Protein AF-A0A959NWH1-F1 (afdb_monomer)

Radius of gyration: 11.35 Å; Cα contacts (8 Å, |Δi|>4): 132; chains: 1; bounding box: 28×25×32 Å

Foldseek 3Di:
DAAAEEEEEDQDPCNQPPVLVVQLPDPSHDHAEYEDLDPVSQVVSCVVSVHDHTYPDPVVPVVPDDHPYYHYDDDD

Solvent-accessible surface area (backbone atoms only — not comparable to full-atom values): 4427 Å² total; per-residue (Å²): 131,83,55,48,27,32,30,39,33,33,72,45,69,64,32,64,75,48,50,49,66,49,52,77,69,38,86,59,46,36,76,61,36,40,25,22,83,48,63,68,58,39,49,58,52,25,59,74,70,72,42,82,43,75,31,68,42,67,67,61,44,59,77,75,46,88,62,78,46,76,48,80,50,62,88,133

Mean predicted aligned error: 2.28 Å

Nearest PDB structures (foldseek):
  4n54-assembly1_C  TM=9.041E-01  e=9.395E-06  Lacticaseibacillus casei BL23
  4mkx-assembly1_A  TM=9.072E-01  e=2.537E-05  Lacticaseibacillus casei BL23
  3cea-assembly1_D  TM=9.161E-01  e=3.533E-05  Lactiplantibacillus plantarum WCFS1
  4had-assembly1_D  TM=9.039E-01  e=1.420E-04  Rhizobium etli CFN 42
  4had-assembly1_C  TM=9.053E-01  e=1.420E-04  Rhizobium etli CFN 42

Structure (mmCIF, N/CA/C/O backbo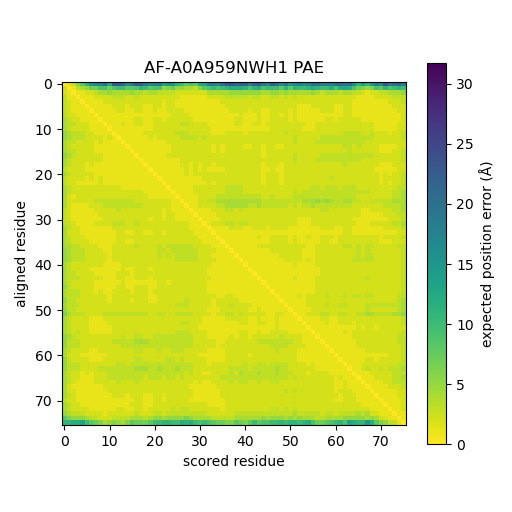ne):
data_AF-A0A959NWH1-F1
#
_entry.id   AF-A0A959NWH1-F1
#
loop_
_atom_site.group_PDB
_atom_site.id
_atom_site.type_symbol
_atom_site.label_atom_id
_atom_site.label_alt_id
_atom_site.label_comp_id
_atom_site.label_asym_id
_atom_site.label_entity_id
_atom_site.label_seq_id
_atom_site.pdbx_PDB_ins_code
_atom_site.Cartn_x
_atom_site.Cartn_y
_atom_site.Cartn_z
_atom_site.occupancy
_atom_site.B_iso_or_equiv
_atom_site.auth_seq_id
_atom_site.auth_comp_id
_atom_site.auth_asym_id
_atom_site.auth_atom_id
_atom_site.pdbx_PDB_model_num
ATOM 1 N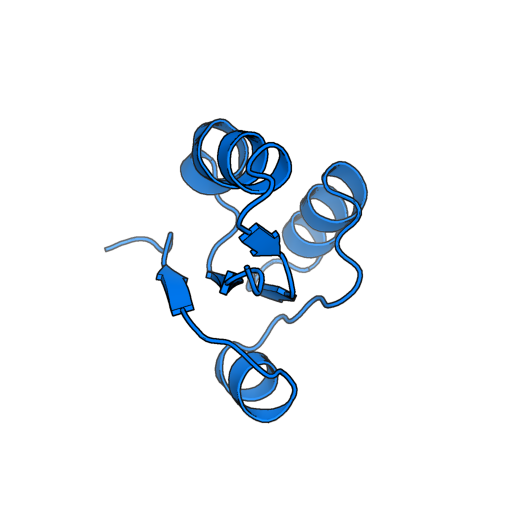 N . MET A 1 1 ? -14.925 3.652 17.544 1.00 69.75 1 MET A N 1
ATOM 2 C CA . MET A 1 1 ? -15.192 3.425 16.108 1.00 69.75 1 MET A CA 1
ATOM 3 C C . MET A 1 1 ? -14.143 2.463 15.594 1.00 69.75 1 MET A C 1
ATOM 5 O O . MET A 1 1 ? -13.004 2.557 16.040 1.00 69.75 1 MET A O 1
ATOM 9 N N . GLU A 1 2 ? -14.536 1.530 14.735 1.00 88.88 2 GLU A N 1
ATOM 10 C CA . GLU A 1 2 ? -13.614 0.605 14.074 1.00 88.88 2 GLU A CA 1
ATOM 11 C C . GLU A 1 2 ? -12.755 1.366 13.051 1.00 88.88 2 GLU A C 1
ATOM 13 O O . GLU A 1 2 ? -13.222 2.345 12.463 1.00 88.88 2 GLU A O 1
ATOM 18 N N . LYS A 1 3 ? -11.483 0.981 12.902 1.00 95.62 3 LYS A N 1
ATOM 19 C CA . LYS A 1 3 ? -10.591 1.585 11.905 1.00 95.62 3 LYS A CA 1
ATOM 20 C C . LYS A 1 3 ? -10.857 0.956 10.544 1.00 95.62 3 LYS A C 1
ATOM 22 O O . LYS A 1 3 ? -10.959 -0.260 10.458 1.00 95.62 3 LYS A O 1
ATOM 27 N N . THR A 1 4 ? -10.886 1.768 9.493 1.00 97.44 4 THR A N 1
ATOM 28 C CA . THR A 1 4 ? -10.998 1.279 8.116 1.00 97.44 4 THR A CA 1
ATOM 29 C C . THR A 1 4 ? -9.679 0.642 7.683 1.00 97.44 4 THR A C 1
ATOM 31 O O . THR A 1 4 ? -8.641 1.312 7.681 1.00 97.44 4 THR A O 1
ATOM 34 N N . LYS A 1 5 ? -9.721 -0.637 7.307 1.00 97.56 5 LYS A N 1
ATOM 35 C CA . LYS A 1 5 ? -8.589 -1.423 6.808 1.00 97.56 5 LYS A CA 1
ATOM 36 C C . LYS A 1 5 ? -8.315 -1.055 5.355 1.00 97.56 5 LYS A C 1
ATOM 38 O O . LYS A 1 5 ? -9.084 -1.393 4.455 1.00 97.56 5 LYS A O 1
ATOM 43 N N . ILE A 1 6 ? -7.216 -0.348 5.119 1.00 98.12 6 ILE A N 1
ATOM 44 C CA . ILE A 1 6 ? -6.829 0.139 3.795 1.00 98.12 6 ILE A CA 1
ATOM 45 C C . ILE A 1 6 ? -5.595 -0.602 3.296 1.00 98.12 6 ILE A C 1
ATOM 47 O O . ILE A 1 6 ? -4.604 -0.734 4.015 1.00 98.12 6 ILE A O 1
ATOM 51 N N . ALA A 1 7 ? -5.626 -1.008 2.028 1.00 98.19 7 ALA A N 1
ATOM 52 C CA . ALA A 1 7 ? -4.445 -1.443 1.295 1.00 98.19 7 ALA A CA 1
ATOM 53 C C . ALA A 1 7 ? -4.055 -0.434 0.204 1.00 98.19 7 ALA A C 1
ATOM 55 O O . ALA A 1 7 ? -4.912 0.228 -0.384 1.00 98.19 7 ALA A O 1
ATOM 56 N N . VAL A 1 8 ? -2.758 -0.316 -0.088 1.00 98.38 8 VAL A N 1
ATOM 57 C CA . VAL A 1 8 ? -2.243 0.593 -1.131 1.00 98.38 8 VAL A CA 1
ATOM 58 C C . VAL A 1 8 ? -1.560 -0.203 -2.239 1.00 98.38 8 VAL A C 1
ATOM 60 O O . VAL A 1 8 ? -0.684 -1.027 -1.973 1.00 98.38 8 VAL A O 1
ATOM 63 N N . VAL A 1 9 ? -1.934 0.071 -3.488 1.00 98.25 9 VAL A N 1
ATOM 64 C CA . VAL A 1 9 ? -1.390 -0.580 -4.687 1.00 98.25 9 VAL A CA 1
ATOM 65 C C . VAL A 1 9 ? -0.625 0.440 -5.514 1.00 98.25 9 VAL A C 1
ATOM 67 O O . VAL A 1 9 ? -1.182 1.445 -5.942 1.00 98.25 9 VAL A O 1
ATOM 70 N N . GLY A 1 10 ? 0.649 0.157 -5.769 1.00 98.00 10 GLY A N 1
ATOM 71 C CA . GLY A 1 10 ? 1.569 1.092 -6.403 1.00 98.00 10 GLY A CA 1
ATOM 72 C C . GLY A 1 10 ? 2.208 2.012 -5.368 1.00 98.00 10 GLY A C 1
ATOM 73 O O . GLY A 1 10 ? 1.546 2.799 -4.697 1.00 98.00 10 GLY A O 1
ATOM 74 N N . LEU A 1 11 ? 3.531 1.931 -5.247 1.00 98.06 11 LEU A N 1
ATOM 75 C CA . LEU A 1 11 ? 4.316 2.676 -4.261 1.00 98.06 11 LEU A CA 1
ATOM 76 C C . LEU A 1 11 ? 5.211 3.718 -4.936 1.00 98.06 11 LEU A C 1
ATOM 78 O O . LEU A 1 11 ? 6.328 3.980 -4.491 1.00 98.06 11 LEU A O 1
ATOM 82 N N . GLY A 1 12 ? 4.728 4.305 -6.035 1.00 96.62 12 GLY A N 1
ATOM 83 C CA . GLY A 1 12 ? 5.398 5.382 -6.765 1.00 96.62 12 GLY A CA 1
ATOM 84 C C . GLY A 1 12 ? 5.461 6.704 -5.988 1.00 96.62 12 GLY A C 1
ATOM 85 O O . GLY A 1 12 ? 5.123 6.779 -4.807 1.00 96.62 12 GLY A O 1
ATOM 86 N N . GLY A 1 13 ? 5.884 7.778 -6.661 1.00 96.75 13 GLY A N 1
ATOM 87 C CA . GLY A 1 13 ? 6.115 9.080 -6.020 1.00 96.75 13 GLY A CA 1
ATOM 88 C C . GLY A 1 13 ? 4.900 9.618 -5.255 1.00 96.75 13 GLY A C 1
ATOM 89 O O . GLY A 1 13 ? 5.029 10.001 -4.097 1.00 96.75 13 GLY A O 1
ATOM 90 N N . VAL A 1 14 ? 3.706 9.568 -5.855 1.00 96.62 14 VAL A N 1
ATOM 91 C CA . VAL A 1 14 ? 2.465 10.070 -5.232 1.00 96.62 14 VAL A CA 1
ATOM 92 C C . VAL A 1 14 ? 2.091 9.279 -3.973 1.00 96.62 14 VAL A C 1
ATOM 94 O O . VAL A 1 14 ? 1.698 9.871 -2.965 1.00 96.62 14 VAL A O 1
ATOM 97 N N . ALA A 1 15 ? 2.290 7.958 -3.981 1.00 97.75 15 ALA A N 1
ATOM 98 C CA . ALA A 1 15 ? 2.073 7.126 -2.801 1.00 97.75 15 ALA A CA 1
ATOM 99 C C . ALA A 1 15 ? 2.974 7.560 -1.641 1.00 97.75 15 ALA A C 1
ATOM 101 O O . ALA A 1 15 ? 2.505 7.737 -0.521 1.00 97.75 15 ALA A O 1
ATOM 102 N N . GLN A 1 16 ? 4.259 7.786 -1.915 1.00 97.69 16 GLN A N 1
ATOM 103 C CA . GLN A 1 16 ? 5.254 8.095 -0.888 1.00 97.69 16 GLN A CA 1
ATOM 104 C C . GLN A 1 16 ? 5.210 9.543 -0.388 1.00 97.69 16 GLN A C 1
ATOM 106 O O . GLN A 1 16 ? 5.517 9.782 0.780 1.00 97.69 16 GLN A O 1
ATOM 111 N N . LEU A 1 17 ? 4.882 10.499 -1.262 1.00 97.81 17 LEU A N 1
ATOM 112 C CA . LEU A 1 17 ? 4.890 11.930 -0.945 1.00 97.81 17 LEU A CA 1
ATOM 113 C C . LEU A 1 17 ? 3.570 12.411 -0.339 1.00 97.81 17 LEU A C 1
ATOM 115 O O . LEU A 1 17 ? 3.584 13.361 0.439 1.00 97.81 17 LEU A O 1
ATOM 119 N N . VAL A 1 18 ? 2.447 11.769 -0.681 1.00 97.50 18 VAL A N 1
ATOM 120 C CA . VAL A 1 18 ? 1.106 12.247 -0.311 1.00 97.50 18 VAL A CA 1
ATOM 121 C C . VAL A 1 18 ? 0.343 11.203 0.496 1.00 97.50 18 VAL A C 1
ATOM 123 O O . VAL A 1 18 ? 0.088 11.412 1.680 1.00 97.50 18 VAL A O 1
ATOM 126 N N . HIS A 1 19 ? -0.007 10.066 -0.110 1.00 97.56 19 HIS A N 1
ATOM 127 C CA . HIS A 1 19 ? -0.990 9.159 0.492 1.00 97.56 19 HIS A CA 1
ATOM 128 C C . HIS A 1 19 ? -0.464 8.446 1.736 1.00 97.56 19 HIS A C 1
ATOM 130 O O . HIS A 1 19 ? -1.115 8.502 2.773 1.00 97.56 19 HIS A O 1
ATOM 136 N N . LEU A 1 20 ? 0.710 7.815 1.679 1.00 97.62 20 LEU A N 1
ATOM 137 C CA . LEU A 1 20 ? 1.247 7.060 2.815 1.00 97.62 20 LEU A CA 1
ATOM 138 C C . LEU A 1 20 ? 1.507 7.946 4.049 1.00 97.62 20 LEU A C 1
ATOM 140 O O . LEU A 1 20 ? 1.067 7.552 5.128 1.00 97.62 20 LEU A O 1
ATOM 144 N N . PRO A 1 21 ? 2.113 9.152 3.940 1.00 97.56 21 PRO A N 1
ATOM 145 C CA . PRO A 1 21 ? 2.260 10.057 5.084 1.00 97.56 21 PRO A CA 1
ATOM 146 C C . PRO A 1 21 ? 0.943 10.529 5.704 1.00 97.56 21 PRO A C 1
ATOM 148 O O . PRO A 1 21 ? 0.899 10.790 6.906 1.00 97.56 21 PRO A O 1
ATOM 151 N N . ILE A 1 22 ? -0.106 10.703 4.894 1.00 97.62 22 ILE A N 1
ATOM 152 C CA . ILE A 1 22 ? -1.431 11.100 5.382 1.00 97.62 22 ILE A CA 1
ATOM 153 C C . ILE A 1 22 ? -2.095 9.904 6.062 1.00 97.62 22 ILE A C 1
ATOM 155 O O . ILE A 1 22 ? -2.456 9.999 7.232 1.00 97.62 22 ILE A O 1
ATOM 159 N N . LEU A 1 23 ? -2.191 8.765 5.369 1.00 96.94 23 LEU A N 1
ATOM 160 C CA . LEU A 1 23 ? -2.817 7.542 5.874 1.00 96.94 23 LEU A CA 1
ATOM 161 C C . LEU A 1 23 ? -2.172 7.072 7.183 1.00 96.94 23 LEU A C 1
ATOM 163 O O . LEU A 1 23 ? -2.890 6.724 8.112 1.00 96.94 23 LEU A O 1
ATOM 167 N N . SER A 1 24 ? -0.842 7.155 7.314 1.00 94.44 24 SER A N 1
ATOM 168 C CA . SER A 1 24 ? -0.138 6.761 8.543 1.00 94.44 24 SER A CA 1
ATOM 169 C C . SER A 1 24 ? -0.453 7.641 9.760 1.00 94.44 24 SER A C 1
ATOM 171 O O . SER A 1 24 ? -0.124 7.266 10.881 1.00 94.44 24 SER A O 1
ATOM 173 N N . LYS A 1 25 ? -1.025 8.835 9.556 1.00 95.69 25 LYS A N 1
ATOM 174 C CA . LYS A 1 25 ? -1.390 9.782 10.625 1.00 95.69 25 LYS A CA 1
ATOM 175 C C . LYS A 1 25 ? -2.880 9.754 10.964 1.00 95.69 25 LYS A C 1
ATOM 177 O O . LYS A 1 25 ? -3.288 10.378 11.942 1.00 95.69 25 LYS A O 1
ATOM 182 N N . LEU A 1 26 ? -3.702 9.079 10.162 1.00 95.94 26 LEU A N 1
ATOM 183 C CA . LEU A 1 26 ? -5.142 9.018 10.379 1.00 95.94 26 LEU A CA 1
ATOM 184 C C . LEU A 1 26 ? -5.477 7.942 11.412 1.00 95.94 26 LEU A C 1
ATOM 186 O O . LEU A 1 26 ? -5.363 6.750 11.153 1.00 95.94 26 LEU A O 1
ATOM 190 N N . ASN A 1 27 ? -5.974 8.365 12.575 1.00 95.50 27 ASN A N 1
ATOM 191 C CA . ASN A 1 27 ? -6.386 7.443 13.638 1.00 95.50 27 ASN A CA 1
ATOM 192 C C . ASN A 1 27 ? -7.558 6.533 13.237 1.00 95.50 27 ASN A C 1
ATOM 194 O O . ASN A 1 27 ? -7.744 5.484 13.848 1.00 95.50 27 ASN A O 1
ATOM 198 N N . SER A 1 28 ? -8.342 6.932 12.233 1.00 96.19 28 SER A N 1
ATOM 199 C CA . SER A 1 28 ? -9.459 6.161 11.681 1.00 96.19 28 SER A CA 1
ATOM 200 C C . SER A 1 28 ? -9.034 5.114 10.647 1.00 96.19 28 SER A C 1
ATOM 202 O O . SER A 1 28 ? -9.892 4.388 10.158 1.00 96.19 28 SER A O 1
ATOM 204 N N . VAL A 1 29 ? -7.745 5.033 10.303 1.00 96.94 29 VAL A N 1
ATOM 205 C CA . VAL A 1 29 ? -7.219 4.128 9.275 1.00 96.94 29 VAL A CA 1
ATOM 206 C C . VAL A 1 29 ? -6.283 3.103 9.903 1.00 96.94 29 VAL A C 1
ATOM 208 O O . VAL A 1 29 ? -5.477 3.420 10.781 1.00 96.94 29 VAL A O 1
ATOM 211 N N . ASP A 1 30 ? -6.387 1.870 9.422 1.00 96.19 30 ASP A N 1
ATOM 212 C CA . ASP A 1 30 ? -5.383 0.832 9.605 1.00 96.19 30 ASP A CA 1
ATOM 213 C C . ASP A 1 30 ? -4.794 0.460 8.239 1.00 96.19 30 ASP A C 1
ATOM 215 O O . ASP A 1 30 ? -5.511 0.028 7.338 1.00 96.19 30 ASP A O 1
ATOM 219 N N . LEU A 1 31 ? -3.493 0.687 8.053 1.00 96.75 31 LEU A N 1
ATOM 220 C CA . LEU A 1 31 ? -2.811 0.421 6.788 1.00 96.75 31 LEU A CA 1
ATOM 221 C C . LEU A 1 31 ? -2.339 -1.034 6.776 1.00 96.75 31 LEU A C 1
ATOM 223 O O . LEU A 1 31 ? -1.231 -1.349 7.215 1.00 96.75 31 LEU A O 1
ATOM 227 N N . VAL A 1 32 ? -3.208 -1.920 6.292 1.00 97.00 32 VAL A N 1
ATOM 228 C CA . VAL A 1 32 ? -3.050 -3.363 6.488 1.00 97.00 32 VAL A CA 1
ATOM 229 C C . VAL A 1 32 ? -2.027 -3.985 5.553 1.00 97.00 32 VAL A C 1
ATOM 231 O O . VAL A 1 32 ? -1.326 -4.894 5.982 1.00 97.00 32 VAL A O 1
ATOM 234 N N . ALA A 1 33 ? -1.901 -3.506 4.313 1.00 98.12 33 ALA A N 1
ATOM 235 C CA . ALA A 1 33 ? -0.996 -4.089 3.326 1.00 98.12 33 ALA A CA 1
ATOM 236 C C . ALA A 1 33 ? -0.576 -3.097 2.233 1.00 98.12 33 ALA A C 1
ATOM 238 O O . ALA A 1 33 ? -1.262 -2.115 1.940 1.00 98.12 33 ALA A O 1
ATOM 239 N N . VAL A 1 34 ? 0.559 -3.390 1.596 1.00 98.44 34 VAL A N 1
ATOM 240 C CA . VAL A 1 34 ? 1.038 -2.675 0.408 1.00 98.44 34 VAL A CA 1
ATOM 241 C C . VAL A 1 34 ? 1.422 -3.631 -0.710 1.00 98.44 34 VAL A C 1
ATOM 243 O O . VAL A 1 34 ? 1.980 -4.702 -0.460 1.00 98.44 34 VAL A O 1
ATOM 246 N N . THR A 1 35 ? 1.174 -3.205 -1.949 1.00 98.38 35 THR A N 1
ATOM 247 C CA . THR A 1 35 ? 1.550 -3.939 -3.158 1.00 98.38 35 THR A CA 1
ATOM 248 C C . THR A 1 35 ? 2.377 -3.086 -4.108 1.00 98.38 35 THR A C 1
ATOM 250 O O . THR A 1 35 ? 1.994 -1.965 -4.440 1.00 98.38 35 THR A O 1
ATOM 253 N N . ASP A 1 36 ? 3.481 -3.637 -4.611 1.00 98.25 36 ASP A N 1
ATOM 254 C CA . ASP A 1 36 ? 4.233 -3.061 -5.727 1.00 98.25 36 ASP A CA 1
ATOM 255 C C . ASP A 1 36 ? 5.009 -4.149 -6.489 1.00 98.25 36 ASP A C 1
ATOM 257 O O . ASP A 1 36 ? 5.571 -5.063 -5.888 1.00 98.25 36 ASP A O 1
ATOM 261 N N . ILE A 1 37 ? 5.075 -4.033 -7.818 1.00 96.38 37 ILE A N 1
ATOM 262 C CA . ILE A 1 37 ? 5.812 -4.964 -8.690 1.00 96.38 37 ILE A CA 1
ATOM 263 C C . ILE A 1 37 ? 7.333 -4.944 -8.445 1.00 96.38 37 ILE A C 1
ATOM 265 O O . ILE A 1 37 ? 8.026 -5.930 -8.694 1.00 96.38 37 ILE A O 1
ATOM 269 N N . SER A 1 38 ? 7.877 -3.830 -7.950 1.00 97.44 38 SER A N 1
ATOM 270 C CA . SER A 1 38 ? 9.290 -3.678 -7.616 1.00 97.44 38 SER A CA 1
ATOM 271 C C . SER A 1 38 ? 9.533 -4.082 -6.165 1.00 97.44 38 SER A C 1
ATOM 273 O O . SER A 1 38 ? 9.257 -3.314 -5.245 1.00 97.44 38 SER A O 1
ATOM 275 N N . LYS A 1 39 ? 10.141 -5.256 -5.948 1.00 97.69 39 LYS A N 1
ATOM 276 C CA . LYS A 1 39 ? 10.520 -5.741 -4.604 1.00 97.69 39 LYS A CA 1
ATOM 277 C C . LYS A 1 39 ? 11.383 -4.744 -3.827 1.00 97.69 39 LYS A C 1
ATOM 279 O O . LYS A 1 39 ? 11.195 -4.576 -2.626 1.00 97.69 39 LYS A O 1
ATOM 284 N N . THR A 1 40 ? 12.311 -4.069 -4.503 1.00 98.12 40 THR A N 1
ATOM 285 C CA . THR A 1 40 ? 13.179 -3.059 -3.881 1.00 98.12 40 THR A CA 1
ATOM 286 C C . THR A 1 40 ? 12.357 -1.897 -3.330 1.00 98.12 40 THR A C 1
ATOM 288 O O . THR A 1 40 ? 12.511 -1.530 -2.166 1.00 98.12 40 THR A O 1
ATOM 291 N N . ARG A 1 41 ? 11.444 -1.348 -4.143 1.00 97.81 41 ARG A N 1
ATOM 292 C CA . ARG A 1 41 ? 10.569 -0.244 -3.730 1.00 97.81 41 ARG A CA 1
ATOM 293 C C . ARG A 1 41 ? 9.581 -0.687 -2.659 1.00 97.81 41 ARG A C 1
ATOM 295 O O . ARG A 1 41 ? 9.421 0.018 -1.670 1.00 97.81 41 ARG A O 1
ATOM 302 N N . LEU A 1 42 ? 8.989 -1.868 -2.827 1.00 98.44 42 LEU A N 1
ATOM 303 C CA . LEU A 1 42 ? 8.103 -2.499 -1.855 1.00 98.44 42 LEU A CA 1
ATOM 304 C C . LEU A 1 42 ? 8.746 -2.563 -0.473 1.00 98.44 42 LEU A C 1
ATOM 306 O O . LEU A 1 42 ? 8.171 -2.053 0.482 1.00 98.44 42 LEU A O 1
ATOM 310 N N . ASN A 1 43 ? 9.949 -3.129 -0.377 1.00 98.38 43 ASN A N 1
ATOM 311 C CA . ASN A 1 43 ? 10.643 -3.258 0.899 1.00 98.38 43 ASN A CA 1
ATOM 312 C C . ASN A 1 43 ? 11.026 -1.897 1.477 1.00 98.38 43 ASN A C 1
ATOM 314 O O . ASN A 1 43 ? 10.658 -1.609 2.609 1.00 98.38 43 ASN A O 1
ATOM 318 N N . SER A 1 44 ? 11.657 -1.025 0.685 1.00 98.25 44 SER A N 1
ATOM 319 C CA . SER A 1 44 ? 12.089 0.297 1.155 1.00 98.25 44 SER A CA 1
ATOM 320 C C . SER A 1 44 ? 10.932 1.147 1.696 1.00 98.25 44 SER A C 1
ATOM 322 O O . SER A 1 44 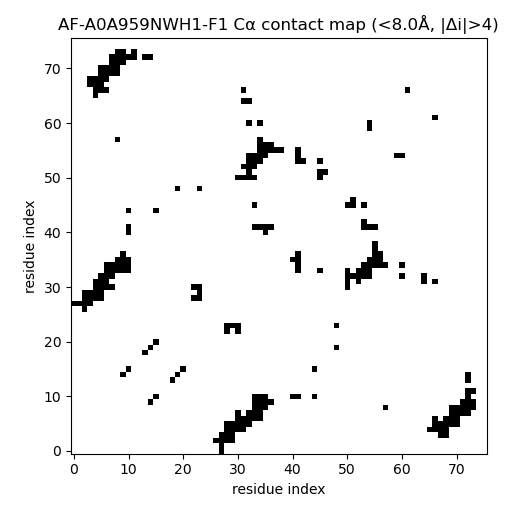? 11.049 1.761 2.757 1.00 98.25 44 SER A O 1
ATOM 324 N N . VAL A 1 45 ? 9.797 1.170 0.992 1.00 97.94 45 VAL A N 1
ATOM 325 C CA . VAL A 1 45 ? 8.623 1.947 1.404 1.00 97.94 45 VAL A CA 1
ATOM 326 C C . VAL A 1 45 ? 7.931 1.291 2.594 1.00 97.94 45 VAL A C 1
ATOM 328 O O . VAL A 1 45 ? 7.592 1.977 3.556 1.00 97.94 45 VAL A O 1
ATOM 331 N N . ALA A 1 46 ? 7.753 -0.029 2.573 1.00 97.69 46 ALA A N 1
ATOM 332 C CA . ALA A 1 46 ? 7.129 -0.738 3.679 1.00 97.69 46 ALA A CA 1
ATOM 333 C C . ALA A 1 46 ? 7.951 -0.633 4.974 1.00 97.69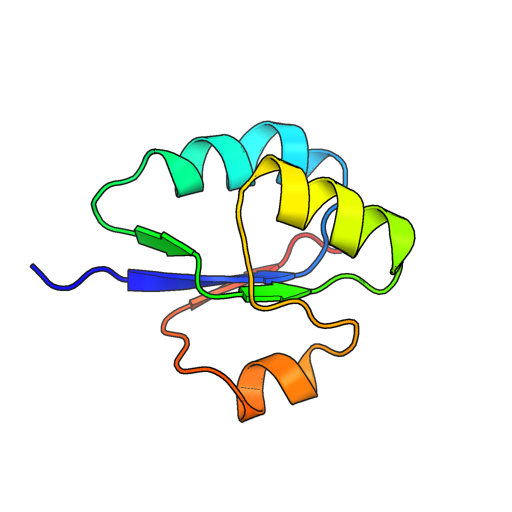 46 ALA A C 1
ATOM 335 O O . ALA A 1 46 ? 7.366 -0.445 6.035 1.00 97.69 46 ALA A O 1
ATOM 336 N N . ASP A 1 47 ? 9.285 -0.676 4.900 1.00 97.94 47 ASP A N 1
ATOM 337 C CA . ASP A 1 47 ? 10.171 -0.440 6.047 1.00 97.94 47 ASP A CA 1
ATOM 338 C C . ASP A 1 47 ? 9.981 0.980 6.598 1.00 97.94 47 ASP A C 1
ATOM 340 O O . ASP A 1 47 ? 9.734 1.155 7.789 1.00 97.94 47 ASP A O 1
ATOM 344 N N . LYS A 1 48 ? 10.000 1.996 5.721 1.00 96.62 48 LYS A N 1
ATOM 345 C CA . LYS A 1 48 ? 9.825 3.410 6.096 1.00 96.62 48 LYS A CA 1
ATOM 346 C C . LYS A 1 48 ? 8.512 3.679 6.839 1.00 96.62 48 LYS A C 1
ATOM 348 O O . LYS A 1 48 ? 8.485 4.500 7.754 1.00 96.62 48 LYS A O 1
ATOM 353 N N . PHE A 1 49 ? 7.429 3.022 6.432 1.00 95.44 49 PHE A N 1
ATOM 354 C CA . PHE A 1 49 ? 6.099 3.194 7.026 1.00 95.44 49 PHE A CA 1
ATOM 355 C C . PHE A 1 49 ? 5.722 2.078 8.017 1.00 95.44 49 PHE A C 1
ATOM 357 O O . PHE A 1 49 ? 4.589 2.050 8.487 1.00 95.44 49 PHE A O 1
ATOM 364 N N . HIS A 1 50 ? 6.660 1.191 8.373 1.00 95.50 50 HIS A N 1
ATOM 365 C CA . HIS A 1 50 ? 6.468 0.068 9.305 1.00 95.50 50 HIS A CA 1
ATOM 366 C C . HIS A 1 50 ? 5.333 -0.902 8.918 1.00 95.50 50 HIS A C 1
ATOM 368 O O . HIS A 1 50 ? 4.659 -1.479 9.773 1.00 95.50 50 HIS A O 1
ATOM 374 N N . ILE A 1 51 ? 5.143 -1.121 7.617 1.00 96.38 51 ILE A N 1
ATOM 375 C CA . ILE A 1 51 ? 4.111 -1.998 7.058 1.00 96.38 51 ILE A CA 1
ATOM 376 C C . ILE A 1 51 ? 4.694 -3.405 6.893 1.00 96.38 51 ILE A C 1
ATOM 378 O O . ILE A 1 51 ? 5.698 -3.626 6.206 1.00 96.38 51 ILE A O 1
ATOM 382 N N . LYS A 1 52 ? 4.072 -4.383 7.553 1.00 95.56 52 LYS A N 1
ATOM 383 C CA . LYS A 1 52 ? 4.581 -5.765 7.595 1.00 95.56 52 LYS A CA 1
ATOM 384 C C . LYS A 1 52 ? 4.143 -6.593 6.390 1.00 95.56 52 LYS A C 1
ATOM 386 O O . LYS A 1 52 ? 4.927 -7.382 5.875 1.00 95.56 52 LYS A O 1
ATOM 391 N N . LYS A 1 53 ? 2.903 -6.408 5.947 1.00 98.00 53 LYS A N 1
ATOM 392 C CA . LYS A 1 53 ? 2.269 -7.206 4.896 1.00 98.00 53 LYS A CA 1
ATOM 393 C C . LYS A 1 53 ? 2.571 -6.588 3.532 1.00 98.00 53 LYS A C 1
ATOM 395 O O . LYS A 1 53 ? 2.145 -5.474 3.224 1.00 98.00 53 LYS A O 1
ATOM 400 N N . ARG A 1 54 ? 3.395 -7.292 2.760 1.00 98.31 54 ARG A N 1
ATOM 401 C CA . ARG A 1 54 ? 4.015 -6.814 1.520 1.00 98.31 54 ARG A CA 1
ATOM 402 C C . ARG A 1 54 ? 3.754 -7.816 0.418 1.00 98.31 54 ARG A C 1
ATOM 404 O O . ARG A 1 54 ? 4.095 -8.987 0.566 1.00 98.31 54 ARG A O 1
ATOM 411 N N . TYR A 1 55 ? 3.240 -7.338 -0.702 1.00 98.50 55 TYR A N 1
ATOM 412 C CA . TYR A 1 55 ? 2.888 -8.195 -1.820 1.00 98.50 55 TYR A CA 1
ATOM 413 C C . TYR A 1 55 ? 3.475 -7.656 -3.122 1.00 98.50 55 TYR A C 1
ATOM 415 O O . TYR A 1 55 ? 3.549 -6.453 -3.354 1.00 98.50 55 TYR A O 1
ATOM 423 N N . THR A 1 56 ? 3.911 -8.558 -3.995 1.00 98.00 56 THR A N 1
ATOM 424 C CA . THR A 1 56 ? 4.236 -8.217 -5.392 1.00 98.00 56 THR A CA 1
ATOM 425 C C . THR A 1 56 ? 3.089 -8.543 -6.344 1.00 98.00 56 THR A C 1
ATOM 427 O O . THR A 1 56 ? 3.212 -8.338 -7.545 1.00 98.00 56 THR A O 1
ATOM 430 N N . ASP A 1 57 ? 2.000 -9.094 -5.812 1.00 97.25 57 ASP A N 1
ATOM 431 C CA . ASP A 1 57 ? 0.843 -9.589 -6.544 1.00 97.25 57 ASP A CA 1
ATOM 432 C C . ASP A 1 57 ? -0.416 -9.071 -5.847 1.00 97.25 57 ASP A C 1
ATOM 434 O O . ASP A 1 57 ? -0.638 -9.336 -4.664 1.00 97.25 57 ASP A O 1
ATOM 438 N N . PHE A 1 58 ? -1.202 -8.296 -6.589 1.00 95.81 58 PHE A N 1
ATOM 439 C CA . PHE A 1 58 ? -2.407 -7.652 -6.088 1.00 95.81 58 PHE A CA 1
ATOM 440 C C . PHE A 1 58 ? -3.494 -8.658 -5.706 1.00 95.81 58 PHE A C 1
ATOM 442 O O . PHE A 1 58 ? -4.127 -8.494 -4.668 1.00 95.81 58 PHE A O 1
ATOM 449 N N . ILE A 1 59 ? -3.685 -9.710 -6.506 1.00 96.50 59 ILE A N 1
ATOM 450 C CA . ILE A 1 59 ? -4.738 -10.699 -6.262 1.00 96.50 59 ILE A CA 1
ATOM 451 C C . ILE A 1 59 ? -4.421 -11.474 -4.986 1.00 96.50 59 ILE A C 1
ATOM 453 O O . ILE A 1 59 ? -5.264 -11.578 -4.104 1.00 96.50 59 ILE A O 1
ATOM 457 N N . LYS A 1 60 ? -3.159 -11.885 -4.811 1.00 97.62 60 LYS A N 1
ATOM 458 C CA . LYS A 1 60 ? -2.729 -12.548 -3.570 1.00 97.62 60 LYS A CA 1
ATOM 459 C C . LYS A 1 60 ? -2.922 -11.679 -2.332 1.00 97.62 60 LYS A C 1
ATOM 461 O O . LYS A 1 60 ? -3.245 -12.218 -1.279 1.00 97.62 60 LYS A O 1
ATOM 466 N N . MET A 1 61 ? -2.713 -10.365 -2.439 1.00 97.94 61 MET A N 1
ATOM 467 C CA . MET A 1 61 ? -2.995 -9.444 -1.335 1.00 97.94 61 MET A CA 1
ATOM 468 C C . MET A 1 61 ? -4.487 -9.446 -0.989 1.00 97.94 61 MET A C 1
ATOM 470 O O . MET A 1 61 ? -4.814 -9.551 0.186 1.00 97.94 61 MET A O 1
ATOM 474 N N . LEU A 1 62 ? -5.376 -9.355 -1.985 1.00 97.06 62 LEU A N 1
ATOM 475 C CA . LEU A 1 62 ? -6.826 -9.375 -1.756 1.00 97.06 62 LEU A CA 1
ATOM 476 C C . LEU A 1 62 ? -7.306 -10.687 -1.126 1.00 97.06 62 LEU A C 1
ATOM 478 O O . LEU A 1 62 ? -8.160 -10.657 -0.250 1.00 97.06 62 LEU A O 1
ATOM 482 N N . ASP A 1 63 ? -6.737 -11.819 -1.540 1.00 97.75 63 ASP A N 1
ATOM 483 C CA . ASP A 1 63 ? -7.119 -13.135 -1.017 1.00 97.75 63 ASP A CA 1
ATOM 484 C C . ASP A 1 63 ? -6.596 -13.391 0.409 1.00 97.75 63 ASP A C 1
ATOM 486 O O . ASP A 1 63 ? -7.149 -14.210 1.141 1.00 97.75 63 ASP A O 1
ATOM 490 N N . SER A 1 64 ? -5.502 -12.727 0.800 1.00 97.00 64 SER A N 1
ATOM 491 C CA . SER A 1 64 ? -4.808 -12.980 2.074 1.00 97.00 64 SER A CA 1
ATOM 492 C C . SER A 1 6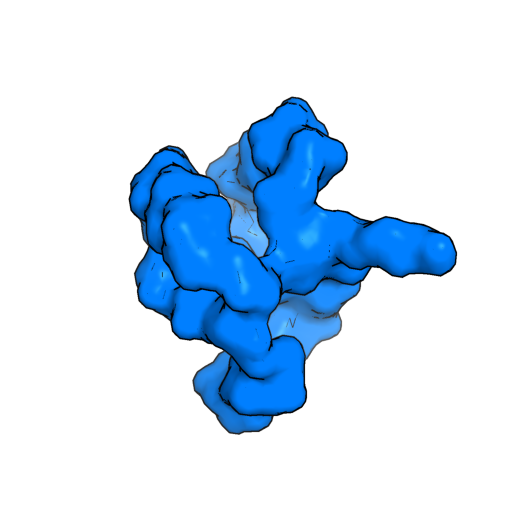4 ? -5.203 -12.015 3.191 1.00 97.00 64 SER A C 1
ATOM 494 O O . SER A 1 64 ? -4.846 -12.244 4.347 1.00 97.00 64 SER A O 1
ATOM 496 N N . GLU A 1 65 ? -5.874 -10.913 2.860 1.00 96.88 65 GLU A N 1
ATOM 497 C CA . GLU A 1 65 ? -6.060 -9.780 3.759 1.00 96.88 65 GLU A CA 1
ATOM 498 C C . GLU A 1 65 ? -7.524 -9.361 3.861 1.00 96.88 65 GLU A C 1
ATOM 500 O O . GLU A 1 65 ? -8.230 -9.232 2.865 1.00 96.88 65 GLU A O 1
ATOM 505 N N . GLU A 1 66 ? -7.965 -9.048 5.077 1.00 96.88 66 GLU A N 1
ATOM 506 C CA . GLU A 1 66 ? -9.238 -8.361 5.282 1.00 96.88 66 GLU A CA 1
ATOM 507 C C . GLU A 1 66 ? -9.059 -6.871 4.970 1.00 96.88 66 GLU A C 1
ATOM 509 O O . GLU A 1 66 ? -8.384 -6.148 5.709 1.00 96.88 66 GLU A O 1
ATOM 514 N N . ILE A 1 67 ? -9.640 -6.417 3.860 1.00 97.31 67 ILE A N 1
ATOM 515 C CA . ILE A 1 67 ? -9.499 -5.052 3.346 1.00 97.31 67 ILE A CA 1
ATOM 516 C C . ILE A 1 67 ? -10.889 -4.452 3.129 1.00 97.31 67 ILE A C 1
ATOM 518 O O . ILE A 1 67 ? -11.703 -5.024 2.409 1.00 97.31 67 ILE A O 1
ATOM 522 N N . ASP A 1 68 ? -11.131 -3.266 3.687 1.00 97.94 68 ASP A N 1
ATOM 523 C CA . ASP A 1 68 ? -12.369 -2.509 3.463 1.00 97.94 68 ASP A CA 1
ATOM 524 C C . ASP A 1 68 ? -12.282 -1.657 2.189 1.00 97.94 68 ASP A C 1
ATOM 526 O O . ASP A 1 68 ? -13.276 -1.444 1.495 1.00 97.94 68 ASP A O 1
ATOM 530 N N . ALA A 1 69 ? -11.087 -1.136 1.881 1.00 97.38 69 ALA A N 1
ATOM 531 C CA . ALA A 1 69 ? -10.849 -0.301 0.709 1.00 97.38 69 ALA A CA 1
ATOM 532 C C . ALA A 1 69 ? -9.411 -0.401 0.179 1.00 97.38 69 ALA A C 1
ATOM 534 O O . ALA A 1 69 ? -8.448 -0.590 0.926 1.00 97.38 69 ALA A O 1
ATOM 535 N N . VAL A 1 70 ? -9.257 -0.189 -1.130 1.00 97.88 70 VAL A N 1
ATOM 536 C CA . VAL A 1 70 ? -7.956 -0.155 -1.810 1.00 97.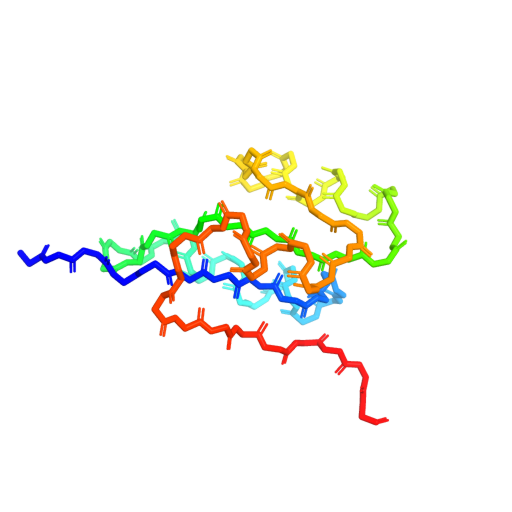88 70 VAL A CA 1
ATOM 537 C C . VAL A 1 70 ? -7.715 1.223 -2.416 1.00 97.88 70 VAL A C 1
ATOM 539 O O . VAL A 1 70 ? -8.572 1.765 -3.111 1.00 97.88 70 VAL A O 1
ATOM 542 N N . VAL A 1 71 ? -6.517 1.769 -2.208 1.00 97.81 71 VAL A N 1
ATOM 543 C CA . VAL A 1 71 ? -6.044 2.985 -2.879 1.00 97.81 71 VAL A CA 1
ATOM 544 C C . 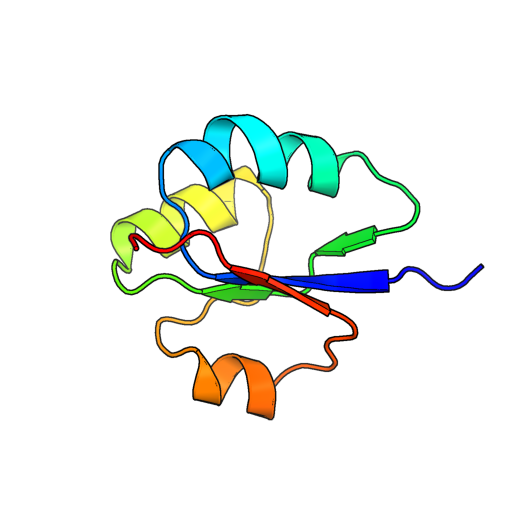VAL A 1 71 ? -5.113 2.583 -4.025 1.00 97.81 71 VAL A C 1
ATOM 546 O O . VAL A 1 71 ? -4.016 2.073 -3.789 1.00 97.81 71 VAL A O 1
ATOM 549 N N . ILE A 1 72 ? -5.555 2.804 -5.265 1.00 97.31 72 ILE A N 1
ATOM 550 C CA . ILE A 1 72 ? -4.818 2.440 -6.484 1.00 97.31 72 ILE A CA 1
ATOM 551 C C . ILE A 1 72 ? -4.036 3.655 -6.990 1.00 97.31 72 ILE A C 1
ATOM 553 O O . ILE A 1 72 ? -4.620 4.661 -7.382 1.00 97.31 72 ILE A O 1
ATOM 557 N N . LEU A 1 73 ? -2.708 3.551 -6.978 1.00 96.75 73 LE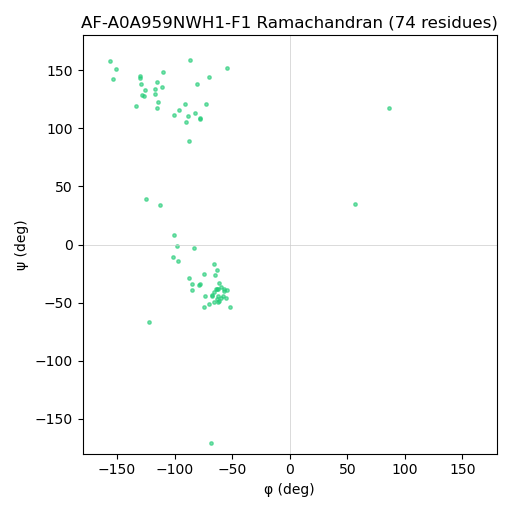U A N 1
ATOM 558 C CA . LEU A 1 73 ? -1.750 4.595 -7.360 1.00 96.75 73 LEU A CA 1
ATOM 559 C C . LEU A 1 73 ? -0.793 4.086 -8.453 1.00 96.75 73 LEU A C 1
ATOM 561 O O . LEU A 1 73 ? 0.415 4.345 -8.429 1.00 96.75 73 LEU A O 1
ATOM 565 N N . 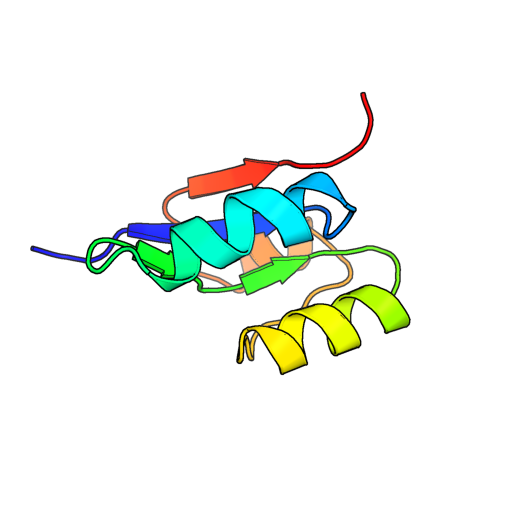THR A 1 74 ? -1.332 3.313 -9.395 1.00 94.81 74 THR A N 1
ATOM 566 C CA . THR A 1 74 ? -0.628 2.834 -10.591 1.00 94.81 74 THR A CA 1
ATOM 567 C C . THR A 1 74 ? -0.714 3.867 -11.724 1.00 94.81 74 THR A C 1
ATOM 569 O O . THR A 1 74 ? -1.608 4.712 -11.703 1.00 94.81 74 THR A O 1
ATOM 572 N N . PRO A 1 75 ? 0.191 3.827 -12.721 1.00 90.19 75 PRO A N 1
ATOM 573 C CA . PRO A 1 75 ? 0.032 4.610 -13.949 1.00 90.19 75 PRO A CA 1
ATOM 574 C C . PRO A 1 75 ? -1.319 4.343 -14.636 1.00 90.19 75 PRO A C 1
ATOM 576 O O . PRO A 1 75 ? -1.863 3.246 -14.494 1.00 90.19 75 PRO A O 1
ATOM 579 N N . THR A 1 76 ? -1.826 5.344 -15.362 1.00 82.50 76 THR A N 1
ATOM 580 C CA . THR A 1 76 ? -3.029 5.256 -16.214 1.00 82.50 76 THR A CA 1
ATOM 581 C C . THR A 1 76 ? -2.745 4.604 -17.554 1.00 82.50 76 THR A C 1
ATOM 583 O O . THR A 1 76 ? -1.653 4.894 -18.097 1.00 82.50 76 THR A O 1
#

Sequence (76 aa):
MEKTKIAVVGLGGVAQLVHLPILSKLNSVDLVAVTDISKTRLNSVADKFHIKKRYTDFIKMLDSEEIDAVVILTPT

Secondary structure (DSSP, 8-state):
-PPEEEEEE--SHHIIIIIHHHHTT-TTEEEEEEE-S-HHHHHHHHHHTT---EES-HHHHHHHS--SEEEE----

pLDDT: mean 96.49, std 3.83, range [69.75, 98.5]